Protein AF-A0A410PJL6-F1 (afdb_monomer_lite)

Structure (mmCIF, N/CA/C/O backbone):
data_AF-A0A410PJL6-F1
#
_entry.id   AF-A0A410PJL6-F1
#
loop_
_atom_site.group_PDB
_atom_site.id
_atom_site.type_symbol
_atom_site.label_atom_id
_atom_site.label_alt_id
_atom_site.label_comp_id
_atom_site.label_asym_id
_atom_site.label_entity_id
_atom_site.label_seq_id
_atom_site.pdbx_PDB_ins_code
_atom_site.Cartn_x
_atom_site.Cartn_y
_atom_site.Cartn_z
_atom_site.occupancy
_atom_site.B_iso_or_equiv
_atom_site.auth_seq_id
_atom_site.auth_comp_id
_atom_site.auth_asym_id
_atom_site.auth_atom_id
_atom_site.pdbx_PDB_model_num
ATOM 1 N N . MET A 1 1 ? -8.391 -13.755 18.424 1.00 70.06 1 MET A N 1
ATOM 2 C CA . MET A 1 1 ? -9.608 -13.774 17.581 1.00 70.06 1 MET A CA 1
ATOM 3 C C . MET A 1 1 ? -9.189 -13.689 16.126 1.00 70.06 1 MET A C 1
ATOM 5 O O . MET A 1 1 ? -8.159 -13.090 15.847 1.00 70.06 1 MET A O 1
ATOM 9 N N . ASP A 1 2 ? -9.963 -14.280 15.223 1.00 92.44 2 ASP A N 1
ATOM 10 C CA . ASP A 1 2 ? -9.795 -14.087 13.780 1.00 92.44 2 ASP A CA 1
ATOM 11 C C . ASP A 1 2 ? -9.965 -12.598 13.404 1.00 92.44 2 ASP A C 1
ATOM 13 O O . ASP A 1 2 ? -10.823 -11.909 13.963 1.00 92.44 2 ASP A O 1
ATOM 17 N N . LYS A 1 3 ? -9.154 -12.093 12.464 1.00 91.12 3 LYS A N 1
ATOM 18 C CA . LYS A 1 3 ? -9.190 -10.693 12.005 1.00 91.12 3 LYS A CA 1
ATOM 19 C C . LYS A 1 3 ? -10.565 -10.329 11.454 1.00 91.12 3 LYS A C 1
ATOM 21 O O . LYS A 1 3 ? -11.070 -9.248 11.748 1.00 91.12 3 LYS A O 1
ATOM 26 N N . ALA A 1 4 ? -11.189 -11.244 10.711 1.00 94.62 4 ALA A N 1
ATOM 27 C CA . ALA A 1 4 ? -12.532 -11.037 10.180 1.00 94.62 4 ALA A CA 1
ATOM 28 C C . ALA A 1 4 ? -13.567 -10.853 11.305 1.00 94.62 4 ALA A C 1
ATOM 30 O O . ALA A 1 4 ? -14.420 -9.969 11.222 1.00 94.62 4 ALA A O 1
ATOM 31 N N . LEU A 1 5 ? -13.451 -11.621 12.397 1.00 95.50 5 LEU A N 1
ATOM 32 C CA . LEU A 1 5 ? -14.325 -11.493 13.568 1.00 95.50 5 LEU A CA 1
ATOM 33 C C . LEU A 1 5 ? -14.131 -10.156 14.295 1.00 95.50 5 LEU A C 1
ATOM 35 O O . LEU A 1 5 ? -15.118 -9.540 14.692 1.00 95.50 5 LEU A O 1
ATOM 39 N N . ILE A 1 6 ? -12.888 -9.685 14.435 1.00 94.81 6 ILE A N 1
ATOM 40 C CA . ILE A 1 6 ? -12.592 -8.384 15.058 1.00 94.81 6 ILE A CA 1
ATOM 41 C C . ILE A 1 6 ? -13.189 -7.244 14.222 1.00 94.81 6 ILE A C 1
ATOM 43 O O . ILE A 1 6 ? -13.822 -6.341 14.766 1.00 94.81 6 ILE A O 1
ATOM 47 N N . ILE A 1 7 ? -13.038 -7.292 12.897 1.00 94.38 7 ILE A N 1
ATOM 48 C CA . ILE A 1 7 ? -13.612 -6.279 12.001 1.00 94.38 7 ILE A CA 1
ATOM 49 C C . ILE A 1 7 ? -15.140 -6.277 12.105 1.00 94.38 7 ILE A C 1
ATOM 51 O O . ILE A 1 7 ? -15.735 -5.215 12.276 1.00 94.38 7 ILE A O 1
ATOM 55 N N . ARG A 1 8 ? -15.775 -7.456 12.077 1.00 95.69 8 ARG A N 1
ATOM 56 C CA . ARG A 1 8 ? -17.230 -7.589 12.227 1.00 95.69 8 ARG A CA 1
ATOM 57 C C . ARG A 1 8 ? -17.729 -6.950 13.523 1.00 95.69 8 ARG A C 1
ATOM 59 O O . ARG A 1 8 ? -18.681 -6.177 13.491 1.00 95.69 8 ARG A O 1
ATOM 66 N N . GLU A 1 9 ? -17.079 -7.243 14.644 1.00 94.94 9 GLU A N 1
ATOM 67 C CA . GLU A 1 9 ? -17.475 -6.717 15.954 1.00 94.94 9 GLU A CA 1
ATOM 68 C C . GLU A 1 9 ? -17.291 -5.196 16.047 1.00 94.94 9 GLU A C 1
ATOM 70 O O . GLU A 1 9 ? -18.154 -4.480 16.555 1.00 94.94 9 GLU A O 1
ATOM 75 N N . ALA A 1 10 ? -16.201 -4.673 15.482 1.00 94.81 10 ALA A N 1
ATOM 76 C CA . ALA A 1 10 ? -15.992 -3.236 15.390 1.00 94.81 10 ALA A CA 1
ATOM 77 C C . ALA A 1 10 ? -17.088 -2.549 14.557 1.00 94.81 10 ALA A C 1
ATOM 79 O O . ALA A 1 10 ? -17.599 -1.509 14.972 1.00 94.81 10 ALA A O 1
ATOM 80 N N . CYS A 1 11 ? -17.490 -3.140 13.426 1.00 95.19 11 CYS A N 1
ATOM 81 C CA . CYS A 1 11 ? -18.603 -2.646 12.615 1.00 95.19 11 CYS A CA 1
ATOM 82 C C . CYS A 1 11 ? -19.923 -2.645 13.400 1.00 95.19 11 CYS A C 1
ATOM 84 O O . CYS A 1 11 ? -20.622 -1.635 13.389 1.00 95.19 11 CYS A O 1
ATOM 86 N N . SER A 1 12 ? -20.230 -3.712 14.144 1.00 95.75 12 SER A N 1
ATOM 87 C CA . SER A 1 12 ? -21.414 -3.767 15.014 1.00 95.75 12 SER A CA 1
ATOM 88 C C . SER A 1 12 ? -21.419 -2.646 16.061 1.00 95.75 12 SER A C 1
ATOM 90 O O . SER A 1 12 ? -22.440 -1.995 16.273 1.00 95.75 12 SER A O 1
ATOM 92 N N . LEU A 1 13 ? -20.274 -2.359 16.691 1.00 95.44 13 LEU A N 1
ATOM 93 C CA . LEU A 1 13 ? -20.150 -1.266 17.665 1.00 95.44 13 LEU A CA 1
ATOM 94 C C . LEU A 1 13 ? -20.333 0.122 17.032 1.00 95.44 13 LEU A C 1
ATOM 96 O O . LEU A 1 13 ? -20.856 1.023 17.687 1.00 95.44 13 LEU A O 1
ATOM 100 N N . ILE A 1 14 ? -19.905 0.303 15.780 1.00 95.19 14 ILE A N 1
ATOM 101 C CA . ILE A 1 14 ? -20.108 1.548 15.025 1.00 95.19 14 ILE A CA 1
ATOM 102 C C . ILE A 1 14 ? -21.590 1.73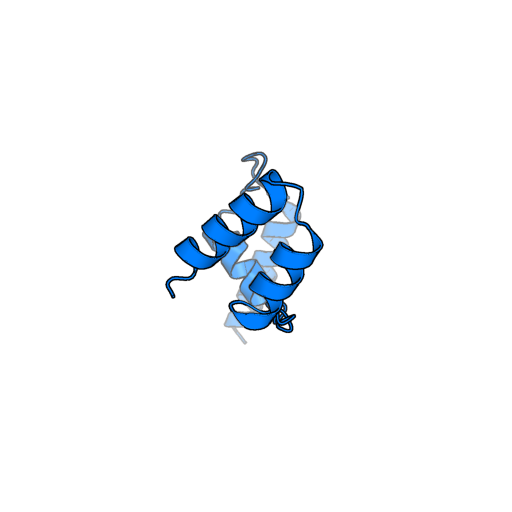5 14.687 1.00 95.19 14 ILE A C 1
ATOM 104 O O . ILE A 1 14 ? -22.109 2.832 14.877 1.00 95.19 14 ILE A O 1
ATOM 108 N N . LEU A 1 15 ? -22.265 0.675 14.229 1.00 95.88 15 LEU A N 1
ATOM 109 C CA . LEU A 1 15 ? -23.690 0.706 13.883 1.00 95.88 15 LEU A CA 1
ATOM 110 C C . LEU A 1 15 ? -24.581 0.995 15.099 1.00 95.88 15 LEU A C 1
ATOM 112 O O . LEU A 1 15 ? -25.584 1.684 14.969 1.00 95.88 15 LEU A O 1
ATOM 116 N N . ASN A 1 16 ? -24.178 0.545 16.289 1.00 93.19 16 ASN A N 1
ATOM 117 C CA . ASN A 1 16 ? -24.883 0.793 17.551 1.00 93.19 16 ASN A CA 1
ATOM 118 C C . ASN A 1 16 ? -24.491 2.132 18.221 1.00 93.19 16 ASN A C 1
ATOM 120 O O . ASN A 1 16 ? -24.446 2.219 19.451 1.00 93.19 16 ASN A O 1
AT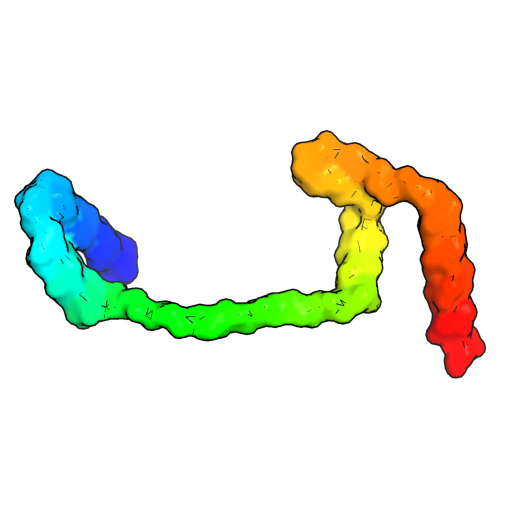OM 124 N N . GLU A 1 17 ? -24.097 3.136 17.428 1.00 84.94 17 GLU A N 1
ATOM 125 C CA . GLU A 1 17 ? -23.685 4.495 17.843 1.00 84.94 17 GLU A CA 1
ATOM 126 C C . GLU A 1 17 ? -22.585 4.553 18.925 1.00 84.94 17 GLU A C 1
ATOM 128 O O . GLU A 1 17 ? -22.289 5.587 19.525 1.00 84.94 17 GLU A O 1
ATOM 133 N N . SER A 1 18 ? -21.883 3.444 19.147 1.00 89.12 18 SER A N 1
ATOM 134 C CA . SER A 1 18 ? -20.911 3.285 20.224 1.00 89.12 18 SER A CA 1
ATOM 135 C C . SER A 1 18 ? -19.484 3.507 19.723 1.00 89.12 18 SER A C 1
ATOM 137 O O . SER A 1 18 ? -18.577 2.710 19.980 1.00 89.12 18 SER A O 1
ATOM 139 N N . LYS A 1 19 ? -19.253 4.632 19.035 1.00 91.88 19 LYS A N 1
ATOM 140 C CA . LYS A 1 19 ? -17.967 4.963 18.389 1.00 91.88 19 LYS A CA 1
ATOM 141 C C . LYS A 1 19 ? -16.769 4.841 19.336 1.00 91.88 19 LYS A C 1
ATOM 143 O O . LYS A 1 19 ? -15.743 4.274 18.973 1.00 91.88 19 LYS A O 1
ATOM 148 N N . GLN A 1 20 ? -16.895 5.328 20.569 1.00 93.88 20 GLN A N 1
ATOM 149 C CA . GLN A 1 20 ? -15.815 5.258 21.562 1.00 93.88 20 GLN A CA 1
ATOM 150 C C . GLN A 1 20 ? -15.469 3.813 21.952 1.00 93.88 20 GLN A C 1
ATOM 152 O O . GLN A 1 20 ? -14.295 3.492 22.143 1.00 93.88 20 GLN A O 1
ATOM 157 N N . LYS A 1 21 ? -16.473 2.928 22.042 1.00 93.38 21 LYS A N 1
ATOM 158 C CA . LYS A 1 21 ? -16.261 1.500 22.314 1.00 93.38 21 LYS A CA 1
ATOM 159 C C . LYS A 1 21 ? -15.595 0.819 21.123 1.00 93.38 21 LYS A C 1
ATOM 161 O O . LYS A 1 21 ? -14.642 0.077 21.332 1.00 93.38 21 LYS A O 1
ATOM 166 N N . ALA A 1 22 ? -16.022 1.132 19.898 1.00 94.31 22 ALA A N 1
ATOM 167 C CA . ALA A 1 22 ? -15.397 0.618 18.679 1.00 94.31 22 ALA A CA 1
ATOM 168 C C . ALA A 1 22 ? -13.910 1.004 18.589 1.00 94.31 22 ALA A C 1
ATOM 170 O O . ALA A 1 22 ? -13.067 0.150 18.325 1.00 94.31 22 ALA A O 1
ATOM 171 N N . ILE A 1 23 ? -13.574 2.265 18.895 1.00 93.75 23 ILE A N 1
ATOM 172 C CA . ILE A 1 23 ? -12.184 2.751 18.922 1.00 93.75 23 ILE A CA 1
ATOM 173 C C . ILE A 1 23 ? -11.354 1.976 19.951 1.00 93.75 23 ILE A C 1
ATOM 175 O O . ILE A 1 23 ? -10.275 1.485 19.623 1.00 93.75 23 ILE A O 1
ATOM 179 N N . LYS A 1 24 ? -11.848 1.837 21.190 1.00 95.06 24 LYS A N 1
ATOM 180 C CA . LYS A 1 24 ? -11.152 1.065 22.235 1.00 95.06 24 LYS A CA 1
ATOM 181 C C . LYS A 1 24 ? -10.971 -0.397 21.823 1.00 95.06 24 LYS A C 1
ATOM 183 O O . LYS A 1 24 ? -9.894 -0.954 22.002 1.00 95.06 24 LYS A O 1
ATOM 188 N N . PHE A 1 25 ? -12.001 -1.002 21.238 1.00 95.06 25 PHE A N 1
ATOM 189 C CA . PHE A 1 25 ? -11.977 -2.393 20.804 1.00 95.06 25 PHE A CA 1
ATOM 190 C C . PHE A 1 25 ? -10.952 -2.642 19.686 1.00 95.06 25 PHE A C 1
ATOM 192 O O . PHE A 1 25 ? -10.125 -3.543 19.826 1.00 95.06 25 PHE A O 1
ATOM 199 N N . ILE A 1 26 ? -10.948 -1.819 18.628 1.00 94.38 26 ILE A N 1
ATOM 200 C CA . ILE A 1 26 ? -9.962 -1.886 17.535 1.00 94.38 26 ILE A CA 1
ATOM 201 C C . ILE A 1 26 ? -8.548 -1.667 18.077 1.00 94.38 26 ILE A C 1
ATOM 203 O O . ILE A 1 26 ? -7.667 -2.469 17.800 1.00 94.38 26 ILE A O 1
ATOM 207 N N . ASN A 1 27 ? -8.318 -0.641 18.901 1.00 93.88 27 ASN A N 1
ATOM 208 C CA . ASN A 1 27 ? -6.976 -0.352 19.417 1.00 93.88 27 ASN A CA 1
ATOM 209 C C . ASN A 1 27 ? -6.413 -1.464 20.313 1.00 93.88 27 ASN A C 1
ATOM 211 O O . ASN A 1 27 ? -5.198 -1.648 20.345 1.00 93.88 27 ASN A O 1
ATOM 215 N N . ASN A 1 28 ? -7.275 -2.211 21.007 1.00 94.31 28 ASN A N 1
ATOM 216 C CA . ASN A 1 28 ? -6.855 -3.308 21.877 1.00 94.31 28 ASN A CA 1
ATOM 217 C C . ASN A 1 28 ? -6.652 -4.631 21.124 1.00 94.31 28 ASN A C 1
ATOM 219 O O . ASN A 1 28 ? -5.804 -5.423 21.521 1.00 94.31 28 ASN A O 1
ATOM 223 N N . ASN A 1 29 ? -7.425 -4.886 20.062 1.00 93.88 29 ASN A N 1
ATOM 224 C CA . ASN A 1 29 ? -7.455 -6.199 19.401 1.00 93.88 29 ASN A CA 1
ATOM 225 C C . ASN A 1 29 ? -6.843 -6.204 17.993 1.00 93.88 29 ASN A C 1
ATOM 227 O O . ASN A 1 29 ? -6.410 -7.250 17.517 1.00 93.88 29 ASN A O 1
ATOM 231 N N . TYR A 1 30 ? -6.821 -5.058 17.312 1.00 91.94 30 TYR A N 1
ATOM 232 C CA . TYR A 1 30 ? -6.312 -4.908 15.950 1.00 91.94 30 TYR A CA 1
ATOM 233 C C . TYR A 1 30 ? -5.835 -3.475 15.697 1.00 91.94 30 TYR A C 1
ATOM 235 O O . TYR A 1 30 ? -6.373 -2.737 14.869 1.00 91.94 30 TYR A O 1
ATOM 243 N N . LYS A 1 31 ? -4.833 -3.062 16.478 1.00 89.81 31 LYS A N 1
ATOM 244 C CA . LYS A 1 31 ? -4.245 -1.728 16.387 1.00 89.81 31 LYS A CA 1
ATOM 245 C C . LYS A 1 31 ? -3.707 -1.495 14.978 1.00 89.81 31 LYS A C 1
ATOM 247 O O . LYS A 1 31 ? -2.863 -2.252 14.506 1.00 89.81 31 LYS A O 1
ATOM 252 N N . PHE A 1 32 ? -4.148 -0.414 14.340 1.00 88.12 32 PHE A N 1
ATOM 253 C CA . PHE A 1 32 ? -3.530 0.030 13.101 1.00 88.12 32 PHE A CA 1
ATOM 254 C C . PHE A 1 32 ? -2.090 0.460 13.387 1.00 88.12 32 PHE A C 1
ATOM 256 O O . PHE A 1 32 ? -1.839 1.406 14.136 1.00 88.12 32 PHE A O 1
ATOM 263 N N . THR A 1 33 ? -1.145 -0.247 12.788 1.00 87.25 33 THR A N 1
ATOM 264 C CA . THR A 1 33 ? 0.248 0.167 12.702 1.00 87.25 33 THR A CA 1
ATOM 265 C C . THR A 1 33 ? 0.472 0.679 11.296 1.00 87.25 33 THR A C 1
ATOM 267 O O . THR A 1 33 ? 0.270 -0.055 10.330 1.00 87.25 33 THR A O 1
ATOM 270 N N . GLN A 1 34 ? 0.869 1.944 11.175 1.00 81.62 34 GLN A N 1
ATOM 271 C CA . GLN A 1 34 ? 1.326 2.472 9.901 1.00 81.62 34 GLN A CA 1
ATOM 272 C C . GLN A 1 34 ? 2.632 1.762 9.557 1.00 81.62 34 GLN A C 1
ATOM 274 O O . GLN A 1 34 ? 3.705 2.145 10.017 1.00 81.62 34 GLN A O 1
ATOM 279 N N . GLU A 1 35 ? 2.533 0.689 8.785 1.00 80.00 35 GLU A N 1
ATOM 280 C CA . GLU A 1 35 ? 3.708 0.107 8.168 1.00 80.00 35 GLU A CA 1
ATOM 281 C C . GLU A 1 35 ? 4.244 1.125 7.169 1.00 80.00 35 GLU A C 1
ATOM 283 O O . GLU A 1 35 ? 3.499 1.722 6.382 1.00 80.00 35 GLU A O 1
ATOM 288 N N . THR A 1 36 ? 5.549 1.369 7.226 1.00 78.56 36 THR A N 1
ATOM 289 C CA . THR A 1 36 ? 6.229 2.083 6.159 1.00 78.56 36 THR A CA 1
ATOM 290 C C . THR A 1 36 ? 6.062 1.236 4.911 1.00 78.56 36 THR A C 1
ATOM 292 O O . THR A 1 36 ? 6.719 0.212 4.736 1.00 78.56 36 THR A O 1
ATOM 295 N N . VAL A 1 37 ? 5.126 1.635 4.049 1.00 73.88 37 VAL A N 1
ATOM 296 C CA . VAL A 1 37 ? 4.969 1.005 2.745 1.00 73.88 37 VAL A CA 1
ATOM 297 C C . VAL A 1 37 ? 6.315 1.160 2.057 1.00 73.88 37 VAL A C 1
ATOM 299 O O . VAL A 1 37 ? 6.696 2.272 1.683 1.00 73.88 37 VAL A O 1
ATOM 302 N N . GLN A 1 38 ? 7.059 0.061 1.921 1.00 73.94 38 GLN A N 1
ATOM 303 C CA . GLN A 1 38 ? 8.226 0.054 1.059 1.00 73.94 38 GLN A CA 1
ATOM 304 C C . GLN A 1 38 ? 7.710 0.401 -0.330 1.00 73.94 38 GLN A C 1
ATOM 306 O O . GLN A 1 38 ? 7.031 -0.396 -0.984 1.00 73.94 38 GLN A O 1
ATOM 311 N N . LYS A 1 39 ? 7.978 1.635 -0.766 1.00 75.69 39 LYS A N 1
ATOM 312 C CA . LYS A 1 39 ? 7.733 2.019 -2.148 1.00 75.69 39 LYS A CA 1
ATOM 313 C C . LYS A 1 39 ? 8.493 1.015 -2.994 1.00 75.69 39 LYS A C 1
ATOM 315 O O . LYS A 1 39 ? 9.705 0.875 -2.846 1.00 75.69 39 LYS A O 1
ATOM 320 N N . ARG A 1 40 ? 7.777 0.308 -3.868 1.00 78.56 40 ARG A N 1
ATOM 321 C CA . ARG A 1 40 ? 8.423 -0.544 -4.859 1.00 78.56 40 ARG A CA 1
ATOM 322 C C . ARG A 1 40 ? 9.325 0.351 -5.700 1.00 78.56 40 ARG A C 1
ATOM 324 O O . ARG A 1 40 ? 8.841 1.174 -6.475 1.00 78.56 40 ARG A O 1
ATOM 331 N N . ALA A 1 41 ? 10.628 0.228 -5.495 1.00 79.81 41 ALA A N 1
ATOM 332 C CA . ALA A 1 41 ? 11.621 0.929 -6.282 1.00 79.81 41 ALA A CA 1
ATOM 333 C C . ALA A 1 41 ? 11.824 0.137 -7.573 1.00 79.81 41 ALA A C 1
ATOM 335 O O . ALA A 1 41 ? 12.634 -0.784 -7.645 1.00 79.81 41 ALA A O 1
ATOM 336 N N . TYR A 1 42 ? 11.030 0.455 -8.591 1.00 82.38 42 TYR A N 1
ATOM 337 C CA . TYR A 1 42 ? 11.257 -0.082 -9.923 1.00 82.38 42 TYR A CA 1
ATOM 338 C C . TYR A 1 42 ? 12.332 0.749 -10.612 1.00 82.38 42 TYR A C 1
ATOM 340 O O . TYR A 1 42 ? 12.125 1.932 -10.890 1.00 82.38 42 TYR A O 1
ATOM 348 N N . THR A 1 43 ? 13.471 0.124 -10.897 1.00 86.56 43 THR A N 1
ATOM 349 C CA . THR A 1 43 ? 14.464 0.699 -11.807 1.00 86.56 43 THR A CA 1
ATOM 350 C C . THR A 1 43 ? 13.875 0.788 -13.210 1.00 86.56 43 THR A C 1
ATOM 352 O O . THR A 1 43 ? 12.945 0.049 -13.552 1.00 86.56 43 THR A O 1
ATOM 355 N N . ASP A 1 44 ? 14.431 1.654 -14.053 1.00 81.62 44 ASP A N 1
ATOM 356 C CA . ASP A 1 44 ? 13.950 1.796 -15.431 1.00 81.62 44 ASP A CA 1
ATOM 357 C C . ASP A 1 44 ? 14.060 0.480 -16.214 1.00 81.62 44 ASP A C 1
ATOM 359 O O . ASP A 1 44 ? 13.170 0.157 -16.994 1.00 81.62 44 ASP A O 1
ATOM 363 N N . LYS A 1 45 ? 15.053 -0.367 -15.898 1.00 82.00 45 LYS A N 1
ATOM 364 C CA . LYS A 1 45 ? 15.155 -1.738 -16.427 1.00 82.00 45 LYS A CA 1
ATOM 365 C C . LYS A 1 45 ? 13.929 -2.588 -16.084 1.00 82.00 45 LYS A C 1
ATOM 367 O O . LYS A 1 45 ? 13.390 -3.256 -16.963 1.00 82.00 45 LYS A O 1
ATOM 372 N N . ILE A 1 46 ? 13.476 -2.567 -14.828 1.00 84.81 46 ILE A N 1
ATOM 373 C CA . ILE A 1 46 ? 12.314 -3.363 -14.406 1.00 84.81 46 ILE A CA 1
ATOM 374 C C . ILE A 1 46 ? 11.033 -2.813 -15.042 1.00 84.81 46 ILE A C 1
ATOM 376 O O . ILE A 1 46 ? 10.196 -3.592 -15.496 1.00 84.81 46 ILE A O 1
ATOM 380 N N . LYS A 1 47 ? 10.893 -1.484 -15.136 1.00 82.31 47 LYS A N 1
ATOM 381 C CA . LYS A 1 47 ? 9.764 -0.865 -15.847 1.00 82.31 47 LYS A CA 1
ATOM 382 C C . LYS A 1 47 ? 9.730 -1.321 -17.308 1.00 82.31 47 LYS A C 1
ATOM 384 O O . LYS A 1 47 ? 8.691 -1.777 -17.771 1.00 82.31 47 LYS A O 1
ATOM 389 N N . MET A 1 48 ? 10.868 -1.283 -18.003 1.00 81.50 48 MET A N 1
ATOM 390 C CA . MET A 1 48 ? 10.973 -1.728 -19.396 1.00 81.50 48 MET A CA 1
ATOM 391 C C . MET A 1 48 ? 10.637 -3.208 -19.580 1.00 81.50 48 MET A C 1
ATOM 393 O O . 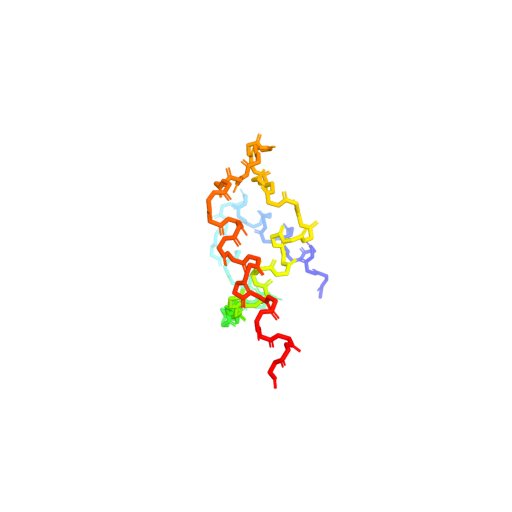MET A 1 48 ? 9.917 -3.550 -20.512 1.00 81.50 48 MET A O 1
ATOM 397 N N . GLN A 1 49 ? 11.079 -4.086 -18.677 1.00 84.19 49 GLN A N 1
ATOM 398 C CA . GLN A 1 49 ? 10.696 -5.503 -18.709 1.00 84.19 49 GLN A CA 1
ATOM 399 C C . GLN A 1 49 ? 9.184 -5.698 -18.566 1.00 84.19 49 GLN A C 1
ATOM 401 O O . GLN A 1 49 ? 8.605 -6.543 -19.244 1.00 84.19 49 GLN A O 1
ATOM 406 N N . VAL A 1 50 ? 8.536 -4.906 -17.708 1.00 83.25 50 VAL A N 1
ATOM 407 C CA . VAL A 1 50 ? 7.077 -4.925 -17.555 1.00 83.25 50 VAL A CA 1
ATOM 408 C C . VAL A 1 50 ? 6.388 -4.444 -18.830 1.00 83.25 50 VAL A C 1
ATOM 410 O O . VAL A 1 50 ? 5.465 -5.111 -19.281 1.00 83.25 50 VAL A O 1
ATOM 413 N N . PHE A 1 51 ? 6.854 -3.356 -19.448 1.00 80.00 51 PHE A N 1
ATOM 414 C CA . PHE A 1 51 ? 6.289 -2.870 -20.711 1.00 80.00 51 PHE A CA 1
ATOM 415 C C . PHE A 1 51 ? 6.446 -3.871 -21.859 1.00 80.00 51 PHE A C 1
ATOM 417 O O . PHE A 1 51 ? 5.483 -4.104 -22.584 1.00 80.00 51 PHE A O 1
ATOM 424 N N . LEU A 1 52 ? 7.621 -4.498 -21.989 1.00 80.81 52 LEU A N 1
ATOM 425 C CA . LEU A 1 52 ? 7.870 -5.551 -22.977 1.00 80.81 52 LEU A CA 1
ATOM 426 C C . LEU A 1 52 ? 6.947 -6.754 -22.756 1.00 80.81 52 LEU A C 1
ATOM 428 O O . LEU A 1 52 ? 6.325 -7.226 -23.703 1.00 80.81 52 LEU A O 1
ATOM 432 N N . ARG A 1 53 ? 6.818 -7.220 -21.505 1.00 83.69 53 ARG A N 1
ATOM 433 C CA . ARG A 1 53 ? 5.908 -8.317 -21.143 1.00 83.69 53 ARG A CA 1
ATOM 434 C C . ARG A 1 53 ? 4.452 -7.971 -21.458 1.00 83.69 53 ARG A C 1
ATOM 436 O O . ARG A 1 53 ? 3.723 -8.819 -21.956 1.00 83.69 53 ARG A O 1
ATOM 443 N N . ASP A 1 54 ? 4.041 -6.743 -21.157 1.00 83.50 54 ASP A N 1
ATOM 444 C CA . ASP A 1 54 ? 2.661 -6.278 -21.311 1.00 83.50 54 ASP A CA 1
ATOM 445 C C . ASP A 1 54 ? 2.369 -5.765 -22.739 1.00 83.50 54 ASP A C 1
ATOM 447 O O . ASP A 1 54 ? 1.278 -5.268 -23.005 1.00 83.50 54 ASP A O 1
ATOM 451 N N . GLY A 1 55 ? 3.329 -5.862 -23.669 1.00 80.94 55 GLY A N 1
ATOM 452 C CA . GLY A 1 55 ? 3.157 -5.472 -25.072 1.00 80.94 55 GLY A CA 1
ATOM 453 C C . GLY A 1 55 ? 2.942 -3.971 -25.298 1.00 80.94 55 GLY A C 1
ATOM 454 O O . GLY A 1 55 ? 2.410 -3.588 -26.342 1.00 80.94 55 GLY A O 1
ATOM 455 N N . PHE A 1 56 ? 3.350 -3.136 -24.335 1.00 83.25 56 PHE A N 1
ATOM 456 C CA . PHE A 1 56 ? 3.057 -1.700 -24.280 1.00 83.25 56 PHE A CA 1
ATOM 457 C C . PHE A 1 56 ? 1.554 -1.406 -24.355 1.00 83.25 56 PHE A C 1
ATOM 459 O O . PHE A 1 56 ? 1.135 -0.514 -25.081 1.00 83.25 56 PHE A O 1
ATOM 466 N N . ILE A 1 57 ? 0.731 -2.167 -23.637 1.00 84.81 57 ILE A N 1
ATOM 467 C CA . ILE A 1 57 ? -0.716 -1.942 -23.570 1.00 84.81 57 ILE A CA 1
ATOM 468 C C . ILE A 1 57 ? -1.046 -1.106 -22.330 1.00 84.81 57 ILE A C 1
ATOM 470 O O . ILE A 1 57 ? -0.617 -1.429 -21.217 1.00 84.81 57 ILE A O 1
ATOM 474 N N . ASP A 1 58 ? -1.821 -0.040 -22.511 1.00 81.75 58 ASP A N 1
ATOM 475 C CA . ASP A 1 58 ? -2.423 0.690 -21.404 1.00 81.75 58 ASP A CA 1
ATOM 476 C C . ASP A 1 58 ? -3.481 -0.182 -20.721 1.00 81.75 58 ASP A C 1
ATOM 478 O O . ASP A 1 58 ? -4.408 -0.684 -21.353 1.00 81.75 58 ASP A O 1
ATOM 482 N N . ARG A 1 59 ? -3.355 -0.379 -19.406 1.00 75.88 59 ARG A N 1
ATOM 483 C CA . ARG A 1 59 ? -4.221 -1.309 -18.663 1.00 75.88 59 ARG A CA 1
ATOM 484 C C . ARG A 1 59 ? -5.637 -0.787 -18.432 1.00 75.88 59 ARG A C 1
ATOM 486 O O . ARG A 1 59 ? -6.496 -1.583 -18.064 1.00 75.88 59 ARG A O 1
ATOM 493 N N . TYR A 1 60 ? -5.862 0.518 -18.562 1.00 80.00 60 TYR A N 1
ATOM 494 C CA . TYR A 1 60 ? -7.151 1.135 -18.267 1.00 80.00 60 TYR A CA 1
ATOM 495 C C . TYR A 1 60 ? -7.971 1.361 -19.537 1.00 80.00 60 TYR A C 1
ATOM 497 O O . TYR A 1 60 ? -9.181 1.149 -19.504 1.00 80.00 60 TYR A O 1
ATOM 505 N N . THR A 1 61 ? -7.336 1.747 -20.645 1.00 86.06 61 THR A N 1
ATOM 506 C CA . THR A 1 61 ? -8.009 1.964 -21.933 1.00 86.06 61 THR A CA 1
ATOM 507 C C . THR A 1 61 ? -7.913 0.761 -22.868 1.00 86.06 61 THR A C 1
ATOM 509 O O . THR A 1 61 ? -8.792 0.568 -23.702 1.00 86.06 61 THR A O 1
ATOM 512 N N . GLY A 1 62 ? -6.883 -0.077 -22.715 1.00 84.38 62 GLY A N 1
ATOM 513 C CA . GLY A 1 62 ? -6.578 -1.170 -23.641 1.00 84.38 62 GLY A CA 1
ATOM 514 C C . GLY A 1 62 ? -5.814 -0.721 -24.888 1.00 84.38 62 GLY A C 1
ATOM 515 O O . GLY A 1 62 ? -5.506 -1.552 -25.744 1.00 84.38 62 GLY A O 1
ATOM 516 N N . ASP A 1 63 ? -5.482 0.566 -24.998 1.00 86.00 63 ASP A N 1
ATOM 517 C CA . ASP A 1 63 ? -4.771 1.096 -26.155 1.00 86.00 63 ASP A CA 1
ATOM 518 C C . ASP A 1 63 ? -3.301 0.695 -26.143 1.00 86.00 63 ASP A C 1
ATOM 520 O O . ASP A 1 63 ? -2.656 0.558 -25.101 1.00 86.00 63 ASP A O 1
ATOM 524 N N . LYS A 1 64 ? -2.722 0.565 -27.335 1.00 84.06 64 LYS A N 1
ATOM 525 C CA . LYS A 1 64 ? -1.283 0.371 -27.465 1.00 84.06 64 LYS A CA 1
ATOM 526 C C . LYS A 1 64 ? -0.574 1.706 -27.232 1.00 84.06 64 LYS A C 1
ATOM 528 O O . LYS A 1 64 ? -0.686 2.620 -28.042 1.00 84.06 64 LYS A O 1
ATOM 533 N N . LEU A 1 65 ? 0.237 1.785 -26.184 1.00 76.00 65 LEU A N 1
ATOM 534 C CA . LEU A 1 65 ? 1.150 2.885 -25.864 1.00 76.00 65 LEU A CA 1
ATOM 535 C C . LEU A 1 65 ? 2.365 2.920 -26.810 1.00 76.00 65 LEU A C 1
ATOM 537 O O . LEU A 1 65 ? 3.475 3.263 -26.397 1.00 76.00 65 LEU A O 1
ATOM 541 N N . LEU A 1 66 ? 2.194 2.531 -28.079 1.00 70.88 66 LEU A N 1
ATOM 542 C CA . LEU A 1 66 ? 3.274 2.640 -29.047 1.00 70.88 66 LEU A CA 1
ATOM 543 C C . LEU A 1 66 ? 3.363 4.072 -29.557 1.00 70.88 66 LEU A C 1
ATOM 545 O O . LEU A 1 66 ? 2.518 4.521 -30.325 1.00 70.88 66 LEU A O 1
ATOM 549 N N . ILE A 1 67 ? 4.459 4.737 -29.211 1.00 68.69 67 ILE A N 1
ATOM 550 C CA . ILE A 1 67 ? 5.006 5.831 -30.010 1.00 68.69 67 ILE A CA 1
ATOM 551 C C . ILE A 1 67 ? 6.135 5.203 -30.838 1.00 68.69 67 ILE A C 1
ATOM 553 O O . ILE A 1 67 ? 7.210 4.958 -30.285 1.00 68.69 67 ILE A O 1
ATOM 557 N N . PRO A 1 68 ? 5.915 4.875 -32.128 1.00 62.97 68 PRO A N 1
ATOM 558 C CA . PRO A 1 68 ? 6.843 4.060 -32.917 1.00 62.97 68 PRO A CA 1
ATOM 559 C C . PRO A 1 68 ? 8.287 4.575 -32.920 1.00 62.97 68 PRO A C 1
ATOM 561 O O . PRO A 1 68 ? 9.214 3.777 -32.831 1.00 62.97 68 PRO A O 1
ATOM 564 N N . GLY A 1 69 ? 8.479 5.899 -32.946 1.00 65.50 69 GLY A N 1
ATOM 565 C CA . GLY A 1 69 ? 9.813 6.509 -32.915 1.00 65.50 69 GLY A CA 1
ATOM 566 C C . GLY A 1 69 ? 10.600 6.185 -31.642 1.00 65.50 69 GLY A C 1
ATOM 567 O O . GLY A 1 69 ? 11.765 5.812 -31.720 1.00 65.50 69 GLY A O 1
ATOM 568 N N . ILE A 1 70 ? 9.945 6.227 -30.480 1.00 68.31 70 ILE A N 1
ATOM 569 C CA . ILE A 1 70 ? 10.595 5.976 -29.185 1.00 68.31 70 ILE A CA 1
ATOM 570 C C . ILE A 1 70 ? 10.928 4.490 -29.024 1.00 68.31 70 ILE A C 1
ATOM 572 O O . ILE A 1 70 ? 11.961 4.146 -28.461 1.00 68.31 70 ILE A O 1
ATOM 576 N N . LEU A 1 71 ? 10.085 3.589 -29.534 1.00 68.50 71 LEU A N 1
ATOM 577 C CA . LEU A 1 71 ? 10.351 2.147 -29.474 1.00 68.50 71 LEU A CA 1
ATOM 578 C C . LEU A 1 71 ? 11.582 1.751 -30.277 1.00 68.50 71 LEU A C 1
ATOM 580 O O . LEU A 1 71 ? 12.373 0.948 -29.794 1.00 68.50 71 LEU A O 1
ATOM 584 N N . ILE A 1 72 ? 11.750 2.324 -31.469 1.00 66.19 72 ILE A N 1
ATOM 585 C CA . ILE A 1 72 ? 12.932 2.088 -32.302 1.00 66.19 72 ILE A CA 1
ATOM 586 C C . ILE A 1 72 ? 14.184 2.556 -31.557 1.00 66.19 72 ILE A C 1
ATOM 588 O O . ILE A 1 72 ? 15.145 1.802 -31.431 1.00 66.19 72 ILE A O 1
ATOM 592 N N . GLU A 1 73 ? 14.149 3.762 -30.996 1.00 66.69 73 GLU A N 1
ATOM 593 C CA . GLU A 1 73 ? 15.282 4.340 -30.275 1.00 66.69 73 GLU A CA 1
ATOM 594 C C . GLU A 1 73 ? 15.630 3.542 -29.006 1.00 66.69 73 GLU A C 1
ATOM 596 O O . GLU A 1 73 ? 16.791 3.214 -28.770 1.00 66.69 73 GLU A O 1
ATOM 601 N N . VAL A 1 74 ? 14.624 3.118 -28.234 1.00 67.06 74 VAL A N 1
ATOM 602 C CA . VAL A 1 74 ? 14.808 2.265 -27.049 1.00 67.06 74 VAL A CA 1
ATOM 603 C C . VAL A 1 74 ? 15.330 0.873 -27.419 1.00 67.06 74 VAL A C 1
ATOM 605 O O . VAL A 1 74 ? 16.162 0.337 -26.689 1.00 67.06 74 VAL A O 1
ATOM 608 N N . MET A 1 75 ? 14.883 0.283 -28.532 1.00 67.88 75 MET A N 1
ATOM 609 C CA . MET A 1 75 ? 15.384 -1.017 -28.996 1.00 67.88 75 MET A CA 1
ATOM 610 C C . MET A 1 75 ? 16.849 -0.933 -29.439 1.00 67.88 75 MET A C 1
ATOM 612 O O . MET A 1 75 ? 17.648 -1.755 -28.997 1.00 67.88 75 MET A O 1
ATOM 616 N N . ILE A 1 76 ? 17.218 0.090 -30.218 1.00 70.12 76 ILE A N 1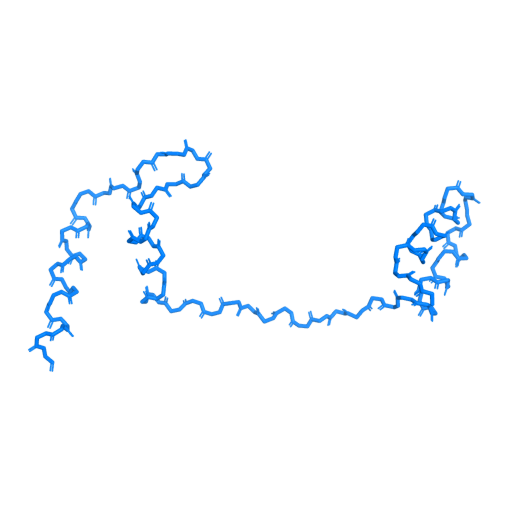
ATOM 617 C CA . ILE A 1 76 ? 18.604 0.320 -30.663 1.00 70.12 76 ILE A CA 1
ATOM 618 C C . ILE A 1 76 ? 19.538 0.510 -29.459 1.00 70.12 76 ILE A C 1
ATOM 620 O O . ILE A 1 76 ? 20.590 -0.121 -29.373 1.00 70.12 76 ILE A O 1
ATOM 624 N N . LEU A 1 77 ? 19.139 1.338 -28.488 1.00 68.25 77 LEU A N 1
ATOM 625 C CA . LEU A 1 77 ? 19.935 1.588 -27.282 1.00 68.25 77 LEU A CA 1
ATOM 626 C C . LEU A 1 77 ? 20.041 0.359 -26.367 1.00 68.25 77 LEU A C 1
ATOM 628 O O . LEU A 1 77 ? 21.032 0.197 -25.655 1.00 68.25 77 LEU A O 1
ATOM 632 N N . TYR A 1 78 ? 19.020 -0.501 -26.344 1.00 68.38 78 TYR A N 1
ATOM 633 C CA . TYR A 1 78 ? 19.048 -1.735 -25.560 1.00 68.38 78 TYR A CA 1
ATOM 634 C C . TYR A 1 78 ? 19.999 -2.777 -26.163 1.00 68.38 78 TYR A C 1
ATOM 636 O O . TYR A 1 78 ? 20.720 -3.434 -25.416 1.00 68.38 78 TYR A O 1
ATOM 644 N N . GLU A 1 79 ? 20.039 -2.895 -27.492 1.00 65.56 79 GLU A N 1
ATOM 645 C CA . GLU A 1 79 ? 20.928 -3.812 -28.216 1.00 65.56 79 GLU A CA 1
ATOM 646 C C . GLU A 1 79 ? 22.409 -3.451 -28.030 1.00 65.56 79 GLU A C 1
ATOM 648 O O . GLU A 1 79 ? 23.222 -4.318 -27.712 1.00 65.56 79 GLU A O 1
ATOM 653 N N . GLN A 1 80 ? 22.745 -2.160 -28.101 1.00 60.00 80 GLN A N 1
ATOM 654 C CA . GLN A 1 80 ? 24.108 -1.667 -27.863 1.00 60.00 80 GLN A CA 1
ATOM 655 C C .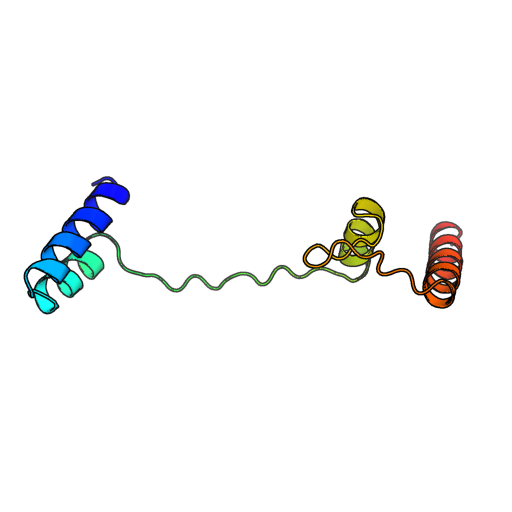 GLN A 1 80 ? 24.629 -2.006 -26.456 1.00 60.00 80 GLN A C 1
ATOM 657 O O . GLN A 1 80 ? 25.816 -2.230 -26.274 1.00 60.00 80 G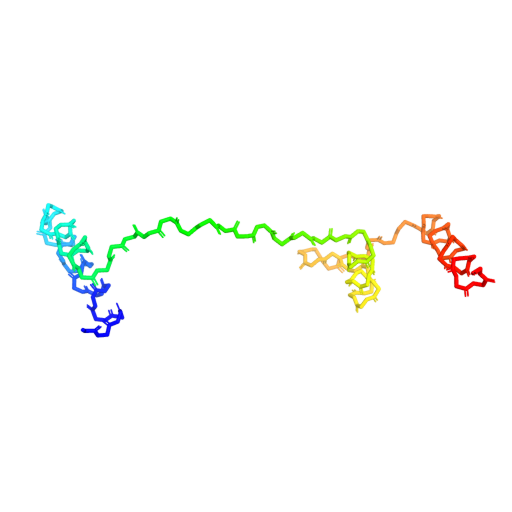LN A O 1
ATOM 662 N N . ARG A 1 81 ? 23.741 -2.124 -25.463 1.00 56.25 81 ARG A N 1
ATOM 663 C CA . ARG A 1 81 ? 24.092 -2.425 -24.064 1.00 56.25 81 ARG A CA 1
ATOM 664 C C . ARG A 1 81 ? 24.295 -3.910 -23.746 1.00 56.25 81 ARG A C 1
ATOM 666 O O . ARG A 1 81 ? 24.631 -4.226 -22.609 1.00 56.25 81 ARG A O 1
ATOM 673 N N . ILE A 1 82 ? 23.975 -4.806 -24.680 1.00 54.88 82 ILE A N 1
ATOM 674 C CA . ILE A 1 82 ? 24.183 -6.261 -24.550 1.00 54.88 82 ILE A CA 1
ATOM 675 C C . ILE A 1 82 ? 25.482 -6.690 -25.251 1.00 54.88 82 ILE A C 1
ATOM 677 O O . ILE A 1 82 ? 26.010 -7.760 -24.954 1.00 54.88 82 ILE A O 1
ATOM 681 N N . LEU A 1 83 ? 25.981 -5.866 -26.176 1.00 50.47 83 LEU A N 1
ATOM 682 C CA . LEU A 1 83 ? 27.177 -6.128 -26.980 1.00 50.47 83 LEU A CA 1
ATOM 683 C C . LEU A 1 83 ? 28.460 -5.482 -26.415 1.00 50.47 83 LEU A C 1
ATOM 685 O O . LEU A 1 83 ? 29.533 -5.750 -26.952 1.00 50.47 83 LEU A O 1
ATOM 689 N N . ASP A 1 84 ? 28.338 -4.713 -25.329 1.00 43.50 84 ASP A N 1
ATOM 690 C CA . ASP A 1 84 ? 29.425 -4.200 -24.475 1.00 43.50 84 ASP A CA 1
ATOM 691 C C . ASP A 1 84 ? 29.456 -4.953 -23.131 1.00 43.50 84 ASP A C 1
ATOM 693 O O . ASP A 1 84 ? 30.568 -5.212 -22.611 1.00 43.50 84 ASP A O 1
#

Secondary structure (DSSP, 8-state):
--HHHHHHHHHHHHHTT-HHHHHHHHHHHSPPP----------HHHHHHHHHHTTTB-TTT--B---HHHHHHHHHHHHHTT--

pLDDT: mean 81.74, std 12.03, range [43.5, 95.88]

Foldseek 3Di:
DDPVVLVVVLVVCVVVVNPVVSVVSCCVPPNDDPDPPPDPPDDVVNVVVVCVVVVCADPPPRDRPDPPVVVVVVVVVVVVVVVD

Radius of gyration: 24.44 Å; chains: 1; bounding box: 54×21×55 Å

Sequence (84 aa):
MDKALIIREACSLILNESKQKAIKFINNNYKFTQETVQKRAYTDKIKMQVFLRDGFIDRYTGDKLLIPGILIEVMILYEQRILD